Protein AF-A0A0B6XB86-F1 (afdb_monomer)

InterPro domains:
  IPR003819 TauD/TfdA-like domain [PF02668] (82-155)
  IPR042098 Glutarate 2-hydroxylase superfamily [G3DSA:3.60.130.10] (26-159)

Mean predicted aligned error: 9.04 Å

Foldseek 3Di:
DDPVPDPVVVVVVCCCPDPCVPVDPDCPPPLEAEEEPVPCDLVNLQVVLCSCLPVVRHYDYDYDPPDDVVVVLVSCCSRHNQADQPPPVVSDSDDDQDADPDDPDPSNHPDDDDDDAAPPVDPDGDSDDDDDPPDDDPDDPDDDDDDVVVVVVVCCVVPNPPD

Organism: Xenorhabdus bovienii (NCBI:txid40576)

Radius of gyration: 18.63 Å; Cα contacts (8 Å, |Δi|>4): 99; chains: 1; bounding box: 52×37×45 Å

Structure (mmCIF, N/CA/C/O backbone):
data_AF-A0A0B6XB86-F1
#
_entry.id   AF-A0A0B6XB86-F1
#
loop_
_atom_site.group_PDB
_atom_site.id
_atom_site.type_symbol
_atom_site.label_atom_id
_atom_site.label_alt_id
_atom_site.label_comp_id
_atom_site.label_asym_id
_atom_site.label_entity_id
_atom_site.label_seq_id
_atom_site.pdbx_PDB_ins_code
_atom_site.Cartn_x
_atom_site.Cartn_y
_atom_site.Cartn_z
_atom_site.occupancy
_atom_site.B_iso_or_equiv
_atom_site.auth_seq_id
_atom_site.auth_comp_id
_atom_site.auth_asym_id
_atom_site.auth_atom_id
_atom_site.pdbx_PDB_model_num
ATOM 1 N N . MET A 1 1 ? 31.324 -7.705 -9.150 1.00 41.72 1 MET A N 1
ATOM 2 C CA . MET A 1 1 ? 31.171 -6.918 -10.391 1.00 41.72 1 MET A CA 1
ATOM 3 C C . MET A 1 1 ? 30.830 -5.494 -9.980 1.00 41.72 1 MET A C 1
ATOM 5 O O . MET A 1 1 ? 29.810 -5.282 -9.339 1.00 41.72 1 MET A O 1
ATOM 9 N N . THR A 1 2 ? 31.742 -4.548 -10.180 1.00 36.09 2 THR A N 1
ATOM 10 C CA . THR A 1 2 ? 31.611 -3.176 -9.669 1.00 36.09 2 THR A CA 1
ATOM 11 C C . THR A 1 2 ? 30.831 -2.352 -10.692 1.00 36.09 2 THR A C 1
ATOM 13 O O . THR A 1 2 ? 31.383 -1.969 -11.716 1.00 36.09 2 THR A O 1
ATOM 16 N N . TYR A 1 3 ? 29.555 -2.063 -10.425 1.00 40.28 3 TYR A N 1
ATOM 17 C CA . TYR A 1 3 ? 28.652 -1.280 -11.294 1.00 40.28 3 TYR A CA 1
ATOM 18 C C . TYR A 1 3 ? 29.080 0.190 -11.531 1.00 40.28 3 TYR A C 1
ATOM 20 O O . TYR A 1 3 ? 28.341 0.966 -12.125 1.00 40.28 3 TYR A O 1
ATOM 28 N N . LYS A 1 4 ? 30.279 0.590 -11.084 1.00 40.44 4 LYS A N 1
ATOM 29 C CA . LYS A 1 4 ? 30.769 1.979 -11.053 1.00 40.44 4 LYS A CA 1
ATOM 30 C C . LYS A 1 4 ? 30.971 2.640 -12.425 1.00 40.44 4 LYS A C 1
ATOM 32 O O . LYS A 1 4 ? 31.095 3.857 -12.463 1.00 40.44 4 LYS A O 1
ATOM 37 N N . ASN A 1 5 ? 30.997 1.878 -13.521 1.00 40.44 5 ASN A N 1
ATOM 38 C CA . ASN A 1 5 ? 31.368 2.397 -14.845 1.00 40.44 5 ASN A CA 1
ATOM 39 C C . ASN A 1 5 ? 30.224 2.409 -15.873 1.00 40.44 5 ASN A C 1
ATOM 41 O O . ASN A 1 5 ? 30.471 2.666 -17.048 1.00 40.44 5 ASN A O 1
ATOM 45 N N . PHE A 1 6 ? 28.979 2.147 -15.468 1.00 44.62 6 PHE A N 1
ATOM 46 C CA . PHE A 1 6 ? 27.840 2.387 -16.355 1.00 44.62 6 PHE A CA 1
ATOM 47 C C . PHE A 1 6 ? 27.420 3.853 -16.243 1.00 44.62 6 PHE A C 1
ATOM 49 O O . PHE A 1 6 ? 26.894 4.257 -15.210 1.00 44.62 6 PHE A O 1
ATOM 56 N N . VAL A 1 7 ? 27.636 4.631 -17.310 1.00 52.97 7 VAL A N 1
ATOM 57 C CA . VAL A 1 7 ? 27.242 6.053 -17.428 1.00 52.97 7 VAL A CA 1
ATOM 58 C C . VAL A 1 7 ? 25.787 6.262 -16.986 1.00 52.97 7 VAL A C 1
ATOM 60 O O . VAL A 1 7 ? 25.516 7.101 -16.136 1.00 52.97 7 VAL A O 1
ATOM 63 N N . LEU A 1 8 ? 24.896 5.356 -17.406 1.00 49.97 8 LEU A N 1
ATOM 64 C CA . LEU A 1 8 ? 23.485 5.326 -17.012 1.00 49.97 8 LEU A CA 1
ATOM 65 C C . LEU A 1 8 ? 23.262 5.354 -15.486 1.00 49.97 8 LEU A C 1
ATOM 67 O O . LEU A 1 8 ? 22.317 5.972 -15.012 1.00 49.97 8 LEU A O 1
ATOM 71 N N . PHE A 1 9 ? 24.115 4.688 -14.703 1.00 50.22 9 PHE A N 1
ATOM 72 C CA . PHE A 1 9 ? 23.955 4.597 -13.249 1.00 50.22 9 PHE A CA 1
ATOM 73 C C . PHE A 1 9 ? 24.365 5.893 -12.535 1.00 50.22 9 PHE A C 1
ATOM 75 O O . PHE A 1 9 ? 23.793 6.226 -11.498 1.00 50.22 9 PHE A O 1
ATOM 82 N N . ASN A 1 10 ? 25.337 6.630 -13.083 1.00 54.69 10 ASN A N 1
ATOM 83 C CA . ASN A 1 10 ? 25.751 7.925 -12.541 1.00 54.69 10 ASN A CA 1
ATOM 84 C C . ASN A 1 10 ? 24.718 9.007 -12.866 1.00 54.69 10 ASN A C 1
ATOM 86 O O . ASN A 1 10 ? 24.340 9.747 -11.963 1.00 54.69 10 ASN A O 1
ATOM 90 N N . ASP A 1 11 ? 24.186 9.014 -14.089 1.00 57.72 11 ASP A N 1
ATOM 91 C CA . ASP A 1 11 ? 23.153 9.967 -14.509 1.00 57.72 11 ASP A CA 1
ATOM 92 C C . ASP A 1 11 ? 21.866 9.787 -13.684 1.00 57.72 11 ASP A C 1
ATOM 94 O O . ASP A 1 11 ? 21.318 10.745 -13.144 1.00 57.72 11 ASP A O 1
ATOM 98 N N . ILE A 1 12 ? 21.418 8.537 -13.491 1.00 57.50 12 ILE A N 1
ATOM 99 C CA . ILE A 1 12 ? 20.270 8.224 -12.620 1.00 57.50 12 ILE A CA 1
ATOM 100 C C . ILE A 1 12 ? 20.537 8.687 -11.184 1.00 57.50 12 ILE A C 1
ATOM 102 O O . ILE A 1 12 ? 19.648 9.229 -10.529 1.00 57.50 12 ILE A O 1
ATOM 106 N N . LYS A 1 13 ? 21.758 8.490 -10.677 1.00 58.72 13 LYS A N 1
ATOM 107 C CA . LYS A 1 13 ? 22.124 8.906 -9.322 1.00 58.72 13 LYS A CA 1
ATOM 108 C C . LYS A 1 13 ? 22.132 10.428 -9.174 1.00 58.72 13 LYS A C 1
ATOM 110 O O . LYS A 1 13 ? 21.701 10.907 -8.129 1.00 58.72 13 LYS A O 1
ATOM 115 N N . GLU A 1 14 ? 22.600 11.180 -10.166 1.00 67.12 14 GLU A N 1
ATOM 116 C CA . GLU A 1 14 ? 22.509 12.646 -10.155 1.00 67.12 14 GLU A CA 1
ATOM 117 C C . GLU A 1 14 ? 21.054 13.113 -10.168 1.00 67.12 14 GLU A C 1
ATOM 119 O O . GLU A 1 14 ? 20.685 13.955 -9.351 1.00 67.12 14 GLU A O 1
ATOM 124 N N . ILE A 1 15 ? 20.215 12.505 -11.013 1.00 63.53 15 ILE A N 1
ATOM 125 C CA . ILE A 1 15 ? 18.791 12.837 -11.112 1.00 63.53 15 ILE A CA 1
ATOM 126 C C . ILE A 1 15 ? 18.070 12.554 -9.789 1.00 63.53 15 ILE A C 1
ATOM 128 O O . ILE A 1 15 ? 17.443 13.457 -9.256 1.00 63.53 15 ILE A O 1
ATOM 132 N N . ILE A 1 16 ? 18.197 11.353 -9.208 1.00 58.00 16 ILE A N 1
ATOM 133 C CA . ILE A 1 16 ? 17.499 10.974 -7.959 1.00 58.00 16 ILE A CA 1
ATOM 134 C C . ILE A 1 16 ? 17.914 11.850 -6.767 1.00 58.00 16 ILE A C 1
ATOM 136 O O . ILE A 1 16 ? 17.121 12.089 -5.856 1.00 58.00 16 ILE A O 1
ATOM 140 N N . ASN A 1 17 ? 19.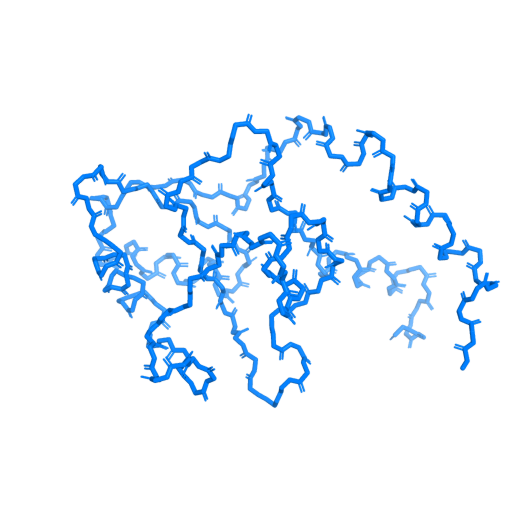166 12.312 -6.744 1.00 58.31 17 ASN A N 1
ATOM 141 C CA . ASN A 1 17 ? 19.680 13.158 -5.665 1.00 58.31 17 ASN A CA 1
ATOM 142 C C . ASN A 1 17 ? 19.518 14.661 -5.944 1.00 58.31 17 ASN A C 1
ATOM 144 O O . ASN A 1 17 ? 19.976 15.475 -5.136 1.00 58.31 17 ASN A O 1
ATOM 148 N N . SER A 1 18 ? 18.895 15.051 -7.060 1.00 61.75 18 SER A N 1
ATOM 149 C CA . SER A 1 18 ? 18.628 16.457 -7.342 1.00 61.75 18 SER A CA 1
ATOM 150 C C . SER A 1 18 ? 17.565 17.002 -6.381 1.00 61.75 18 SER A C 1
ATOM 152 O O . SER A 1 18 ? 16.700 16.280 -5.879 1.00 61.75 18 SER A O 1
ATOM 154 N N . LYS A 1 19 ? 17.609 18.312 -6.117 1.00 54.94 19 LYS A N 1
ATOM 155 C CA . LYS A 1 19 ? 16.573 18.989 -5.315 1.00 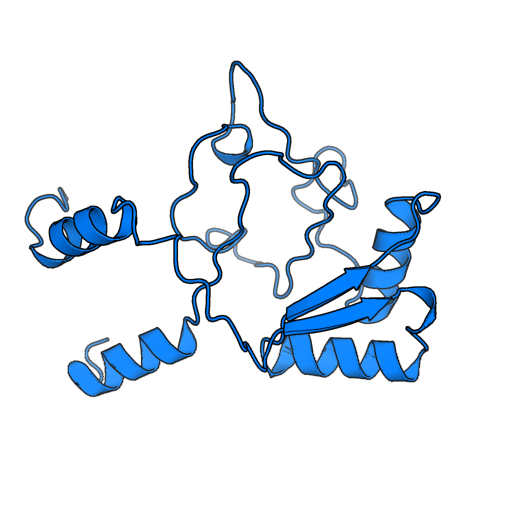54.94 19 LYS A CA 1
ATOM 156 C C . LYS A 1 19 ? 15.199 18.945 -5.990 1.00 54.94 19 LYS A C 1
ATOM 158 O O . LYS A 1 19 ? 14.188 19.100 -5.312 1.00 54.94 19 LYS A O 1
ATOM 163 N N . GLU A 1 20 ? 15.188 18.738 -7.303 1.00 55.81 20 GLU A N 1
ATOM 164 C CA . GLU A 1 20 ? 14.004 18.789 -8.156 1.00 55.81 20 GLU A CA 1
ATOM 165 C C . GLU A 1 20 ? 13.285 17.436 -8.266 1.00 55.81 20 GLU A C 1
ATOM 167 O O . GLU A 1 20 ? 12.087 17.400 -8.524 1.00 55.81 20 GLU A O 1
ATOM 172 N N . TYR A 1 21 ? 13.972 16.318 -7.994 1.00 52.41 21 TYR A N 1
ATOM 173 C CA . TYR A 1 21 ? 13.425 14.955 -8.112 1.00 52.41 21 TYR A CA 1
ATOM 174 C C . TYR A 1 21 ? 12.168 14.698 -7.262 1.00 52.41 21 TYR A C 1
ATOM 176 O O . TYR A 1 21 ? 11.418 13.762 -7.516 1.00 52.41 21 TYR A O 1
ATOM 184 N N . ASN A 1 22 ? 11.920 15.547 -6.263 1.00 51.97 22 ASN A N 1
ATOM 185 C CA . ASN A 1 22 ? 10.761 15.480 -5.372 1.00 51.97 22 ASN A CA 1
ATOM 186 C C . ASN A 1 22 ? 9.898 16.750 -5.389 1.00 51.97 22 ASN A C 1
ATOM 188 O O . ASN A 1 22 ? 9.026 16.892 -4.532 1.00 51.97 22 ASN A O 1
ATOM 192 N N . SER A 1 23 ? 10.166 17.702 -6.288 1.00 45.59 23 SER A N 1
ATOM 193 C CA . SER A 1 23 ? 9.490 19.004 -6.278 1.00 45.59 23 SER A CA 1
ATOM 194 C C . SER A 1 23 ? 8.307 19.103 -7.234 1.00 45.59 23 SER A C 1
ATOM 196 O O . SER A 1 23 ? 7.700 20.171 -7.310 1.00 45.59 23 SER A O 1
ATOM 198 N N . ASP A 1 24 ? 7.967 18.041 -7.968 1.00 47.16 24 ASP A N 1
ATOM 199 C CA . ASP A 1 24 ? 6.897 18.141 -8.955 1.00 47.16 24 ASP A CA 1
ATOM 200 C C . ASP A 1 24 ? 5.506 18.153 -8.304 1.00 47.16 24 ASP A C 1
ATOM 202 O O . ASP A 1 24 ? 4.982 17.159 -7.803 1.00 47.16 24 ASP A O 1
ATOM 206 N N . ILE A 1 25 ? 4.919 19.350 -8.328 1.00 47.94 25 ILE A N 1
ATOM 207 C CA . ILE A 1 25 ? 3.613 19.747 -7.785 1.00 47.94 25 ILE A CA 1
ATOM 208 C C . ILE A 1 25 ? 2.444 19.298 -8.686 1.00 47.94 25 ILE A C 1
ATOM 210 O O . ILE A 1 25 ? 1.277 19.495 -8.350 1.00 47.94 25 ILE A O 1
ATOM 214 N N . THR A 1 26 ? 2.707 18.654 -9.825 1.00 46.94 26 THR A N 1
ATOM 215 C CA . THR A 1 26 ? 1.670 18.323 -10.813 1.00 46.94 26 THR A CA 1
ATOM 216 C C . THR A 1 26 ? 1.336 16.832 -10.844 1.00 46.94 26 THR A C 1
ATOM 218 O O . THR A 1 26 ? 1.629 16.123 -11.795 1.00 46.94 26 THR A O 1
ATOM 221 N N . CYS A 1 27 ? 0.649 16.336 -9.815 1.00 47.44 27 CYS A N 1
ATOM 222 C CA . CYS A 1 27 ? 0.032 15.007 -9.867 1.00 47.44 27 CYS A CA 1
ATOM 223 C C . CYS A 1 27 ? -1.488 15.131 -9.975 1.00 47.44 27 CYS A C 1
ATOM 225 O O . CYS A 1 27 ? -2.215 14.824 -9.035 1.00 47.44 27 CYS A O 1
ATOM 227 N N . ASN A 1 28 ? -1.981 15.527 -11.152 1.00 47.78 28 ASN A N 1
ATOM 228 C CA . ASN A 1 28 ? -3.348 15.179 -11.541 1.00 47.78 28 ASN A CA 1
ATOM 229 C C . ASN A 1 28 ? -3.333 13.696 -11.958 1.00 47.78 28 ASN A C 1
ATOM 231 O O . ASN A 1 28 ? -3.357 13.349 -13.136 1.00 47.78 28 ASN A O 1
ATOM 235 N N . ASN A 1 29 ? -3.125 12.821 -10.973 1.00 62.50 29 ASN A N 1
ATOM 236 C CA . ASN A 1 29 ? -2.969 11.392 -11.187 1.00 62.50 29 ASN A CA 1
ATOM 237 C C . ASN A 1 29 ? -4.353 10.755 -11.182 1.00 62.50 29 ASN A C 1
ATOM 239 O O . ASN A 1 29 ? -4.912 10.491 -10.122 1.00 62.50 29 ASN A O 1
ATOM 243 N N . ASN A 1 30 ? -4.872 10.455 -12.374 1.00 73.69 30 ASN A N 1
ATOM 244 C CA . ASN A 1 30 ? -6.150 9.755 -12.561 1.00 73.69 30 ASN A CA 1
ATOM 245 C C . ASN A 1 30 ? -6.216 8.389 -11.846 1.00 73.69 30 ASN A C 1
ATOM 247 O O . ASN A 1 30 ? -7.294 7.820 -11.726 1.00 73.69 30 ASN A O 1
ATOM 251 N N . ILE A 1 31 ? -5.072 7.863 -11.397 1.00 85.06 31 ILE A N 1
ATOM 252 C CA . ILE A 1 31 ? -4.960 6.605 -10.656 1.00 85.06 31 ILE A CA 1
ATOM 253 C C . ILE A 1 31 ? -5.164 6.768 -9.143 1.00 85.06 31 ILE A C 1
ATOM 255 O O . ILE A 1 31 ? -5.358 5.766 -8.462 1.00 85.06 31 ILE A O 1
ATOM 259 N N . ILE A 1 32 ? -5.095 7.990 -8.592 1.00 89.12 32 ILE A N 1
ATOM 260 C CA . ILE A 1 32 ? -5.269 8.233 -7.153 1.00 89.12 32 ILE A CA 1
ATOM 261 C C . ILE A 1 32 ? -6.734 8.562 -6.876 1.00 89.12 32 ILE A C 1
ATOM 263 O O . ILE A 1 32 ? -7.267 9.571 -7.331 1.00 89.12 32 ILE A O 1
ATOM 267 N N . ASN A 1 33 ? -7.370 7.721 -6.071 1.00 93.25 33 ASN A N 1
ATOM 268 C CA . ASN A 1 33 ? -8.754 7.858 -5.654 1.00 93.25 33 ASN A CA 1
ATOM 269 C C . ASN A 1 33 ? -8.805 8.193 -4.157 1.00 93.25 33 ASN A C 1
ATOM 271 O O . ASN A 1 33 ? -8.172 7.521 -3.343 1.00 93.25 33 ASN A O 1
ATOM 275 N N . TYR A 1 34 ? -9.591 9.203 -3.783 1.00 94.56 34 TYR A N 1
ATOM 276 C CA . TYR A 1 34 ? -9.792 9.609 -2.389 1.00 94.56 34 TYR A CA 1
ATOM 277 C C . TYR A 1 34 ? -11.177 9.186 -1.912 1.00 94.56 34 TYR A C 1
ATOM 279 O O . TYR A 1 34 ? -12.180 9.445 -2.583 1.00 94.56 34 TYR A O 1
ATOM 287 N N . ILE A 1 35 ? -11.254 8.553 -0.744 1.00 96.81 35 ILE A N 1
ATOM 288 C CA . ILE A 1 35 ? -12.530 8.144 -0.161 1.00 96.81 35 ILE A CA 1
ATOM 289 C C . ILE A 1 35 ? -12.480 8.155 1.363 1.00 96.81 35 ILE A C 1
ATOM 291 O O . ILE A 1 35 ? -11.525 7.707 1.980 1.00 96.81 35 ILE A O 1
ATOM 295 N N . HIS A 1 36 ? -13.558 8.618 1.985 1.00 97.56 36 HIS A N 1
ATOM 296 C CA . HIS A 1 36 ? -13.727 8.512 3.430 1.00 97.56 36 HIS A CA 1
ATOM 297 C C . HIS A 1 36 ? -14.263 7.127 3.814 1.00 97.56 36 HIS A C 1
ATOM 299 O O . HIS A 1 36 ? -15.197 6.647 3.162 1.00 97.56 36 HIS A O 1
ATOM 305 N N . LYS A 1 37 ? -13.769 6.512 4.901 1.00 96.44 37 LYS A N 1
ATOM 306 C CA . LYS A 1 37 ? -14.122 5.129 5.287 1.00 96.44 37 LYS A CA 1
ATOM 307 C C . LYS A 1 37 ? -15.632 4.873 5.351 1.00 96.44 37 LYS A C 1
ATOM 309 O O . LYS A 1 37 ? -16.117 3.849 4.880 1.00 96.44 37 LYS A O 1
ATOM 314 N N . ASN A 1 38 ? -16.395 5.853 5.838 1.00 96.06 38 ASN A N 1
ATOM 315 C CA . ASN A 1 38 ? -17.849 5.762 6.024 1.00 96.06 38 ASN A CA 1
ATOM 316 C C . ASN A 1 38 ? -18.631 5.660 4.704 1.00 96.06 38 ASN A C 1
ATOM 318 O O . ASN A 1 38 ? -19.801 5.289 4.711 1.00 96.06 38 ASN A O 1
ATOM 322 N N . LYS A 1 39 ? -18.002 5.981 3.567 1.00 97.38 39 LYS A N 1
ATOM 323 C CA . LYS A 1 39 ? -18.597 5.834 2.232 1.00 97.38 39 LYS A CA 1
ATOM 324 C C . LYS A 1 39 ? -18.341 4.450 1.623 1.00 97.38 39 LYS A C 1
ATOM 326 O O . LYS A 1 39 ? -18.900 4.140 0.572 1.00 97.38 39 LYS A O 1
ATOM 331 N N . ILE A 1 40 ? -17.522 3.608 2.260 1.00 97.44 40 ILE A N 1
ATOM 332 C CA . ILE A 1 40 ? -17.148 2.290 1.740 1.00 97.44 40 ILE A CA 1
ATOM 333 C C . ILE A 1 40 ? -18.243 1.272 2.072 1.00 97.44 40 ILE A C 1
ATOM 335 O O . ILE A 1 40 ? -18.223 0.570 3.083 1.00 97.44 40 ILE A O 1
ATOM 339 N N . THR A 1 41 ? -19.226 1.197 1.179 1.00 97.00 41 THR A N 1
ATOM 340 C CA . THR A 1 41 ? -20.245 0.139 1.167 1.00 97.00 41 THR A CA 1
ATOM 341 C C . THR A 1 41 ? -19.693 -1.153 0.561 1.00 97.00 41 THR A C 1
ATOM 343 O O . THR A 1 41 ? -18.597 -1.170 0.006 1.00 97.00 41 THR A O 1
ATOM 346 N N . LYS A 1 42 ? -20.466 -2.247 0.607 1.00 94.00 42 LYS A N 1
ATOM 347 C CA . LYS A 1 42 ? -20.081 -3.525 -0.016 1.00 94.00 42 LYS A CA 1
ATOM 348 C C . LYS A 1 42 ? -19.705 -3.374 -1.499 1.00 94.00 42 LYS A C 1
ATOM 350 O O . LYS A 1 42 ? -18.637 -3.822 -1.885 1.00 94.00 42 LYS A O 1
ATOM 355 N N . ASN A 1 43 ? -20.527 -2.689 -2.294 1.00 96.44 43 ASN A N 1
ATOM 356 C CA . ASN A 1 43 ? -20.256 -2.501 -3.725 1.00 96.44 43 ASN A CA 1
ATOM 357 C C . ASN A 1 43 ? -18.972 -1.690 -3.962 1.00 96.44 43 ASN A C 1
ATOM 359 O O . ASN A 1 43 ? -18.228 -1.961 -4.897 1.00 96.44 43 ASN A O 1
ATOM 363 N N . ILE A 1 44 ? -18.696 -0.719 -3.086 1.00 97.69 44 ILE A N 1
ATOM 364 C CA . ILE A 1 44 ? -17.473 0.084 -3.153 1.00 97.69 44 ILE A CA 1
ATOM 365 C C . ILE A 1 44 ? -16.243 -0.750 -2.782 1.00 97.69 44 ILE A C 1
ATOM 367 O O . ILE A 1 44 ? -15.187 -0.546 -3.368 1.00 97.69 44 ILE A O 1
ATOM 371 N N . LYS A 1 45 ? -16.353 -1.716 -1.859 1.00 97.38 45 LYS A N 1
ATOM 372 C CA . LYS A 1 45 ? -15.249 -2.651 -1.572 1.00 97.38 45 LYS A CA 1
ATOM 373 C C . LYS A 1 45 ? -14.858 -3.444 -2.815 1.00 97.38 45 LYS A C 1
ATOM 375 O O . LYS A 1 45 ? -13.674 -3.509 -3.131 1.00 97.38 45 LYS A O 1
ATOM 380 N N . ASP A 1 46 ? -15.843 -3.981 -3.531 1.00 96.00 46 ASP A N 1
ATOM 381 C CA . ASP A 1 46 ? -15.598 -4.728 -4.767 1.00 96.00 46 ASP A CA 1
ATOM 382 C C . ASP A 1 46 ? -14.948 -3.824 -5.830 1.00 96.00 46 ASP A C 1
ATOM 384 O O . ASP A 1 46 ? -13.972 -4.212 -6.468 1.00 96.00 46 ASP A O 1
ATOM 388 N N . GLU A 1 47 ? -15.426 -2.582 -5.976 1.00 96.44 47 GLU A N 1
ATOM 389 C CA . GLU A 1 47 ? -14.825 -1.596 -6.883 1.00 96.44 47 GLU A CA 1
ATOM 390 C C . GLU A 1 47 ? -13.357 -1.300 -6.536 1.00 96.44 47 GLU A C 1
ATOM 392 O O . GLU A 1 47 ? -12.500 -1.341 -7.423 1.00 96.44 47 GLU A O 1
ATOM 397 N N . ILE A 1 48 ? -13.060 -1.040 -5.256 1.00 96.94 48 ILE A N 1
ATOM 398 C CA . ILE A 1 48 ? -11.693 -0.801 -4.774 1.00 96.94 48 ILE A CA 1
ATOM 399 C C . ILE A 1 48 ? -10.814 -2.008 -5.103 1.00 96.94 48 ILE A C 1
ATOM 401 O O . ILE A 1 48 ? -9.726 -1.836 -5.651 1.00 96.94 48 ILE A O 1
ATOM 405 N N . TYR A 1 49 ? -11.287 -3.225 -4.815 1.00 95.75 49 TYR A N 1
ATOM 406 C CA . TYR A 1 49 ? -10.549 -4.448 -5.117 1.00 95.75 49 TYR A CA 1
ATOM 407 C C . TYR A 1 49 ? -10.170 -4.528 -6.598 1.00 95.75 49 TYR A C 1
ATOM 409 O O . TYR A 1 49 ? -8.997 -4.741 -6.910 1.00 95.75 49 TYR A O 1
ATOM 417 N N . TYR A 1 50 ? -11.127 -4.324 -7.508 1.00 94.44 50 TYR A N 1
ATOM 418 C CA . TYR A 1 50 ? -10.870 -4.414 -8.945 1.00 94.44 50 TYR A CA 1
ATOM 419 C C . TYR A 1 50 ? -9.913 -3.330 -9.436 1.00 94.44 50 TYR A C 1
ATOM 421 O O . TYR A 1 50 ? -8.957 -3.641 -10.146 1.00 94.44 50 TYR A O 1
ATOM 429 N N . LYS A 1 51 ? -10.130 -2.073 -9.046 1.00 94.12 51 LYS A N 1
ATOM 430 C CA . LYS A 1 51 ? -9.280 -0.955 -9.472 1.00 94.12 51 LYS A CA 1
ATOM 431 C C . LYS A 1 51 ? -7.843 -1.105 -8.977 1.00 94.12 51 LYS A C 1
ATOM 433 O O . LYS A 1 51 ? -6.911 -0.992 -9.767 1.00 94.12 51 LYS A O 1
ATOM 438 N N . VAL A 1 52 ? -7.652 -1.443 -7.705 1.00 93.88 52 VAL A N 1
ATOM 439 C CA . VAL A 1 52 ? -6.306 -1.639 -7.149 1.00 93.88 52 VAL A CA 1
ATOM 440 C C . VAL A 1 52 ? -5.640 -2.869 -7.770 1.00 93.88 52 VAL A C 1
ATOM 442 O O . VAL A 1 52 ? -4.526 -2.777 -8.276 1.00 93.88 52 VAL A O 1
ATOM 445 N N . SER A 1 53 ? -6.322 -4.018 -7.781 1.00 89.94 53 SER A N 1
ATOM 446 C CA . SER A 1 53 ? -5.696 -5.296 -8.153 1.00 89.94 53 SER A CA 1
ATOM 447 C C . SER A 1 53 ? -5.460 -5.452 -9.655 1.00 89.94 53 SER A C 1
ATOM 449 O O . SER A 1 53 ? -4.538 -6.163 -10.048 1.00 89.94 53 SER A O 1
ATOM 451 N N . LEU A 1 54 ? -6.302 -4.845 -10.500 1.00 83.69 54 LEU A N 1
ATOM 452 C CA . LEU A 1 54 ? -6.230 -5.017 -11.956 1.00 83.69 54 LEU A CA 1
ATOM 453 C C . LEU A 1 54 ? -5.668 -3.795 -12.681 1.00 83.69 54 LEU A C 1
ATOM 455 O O . LEU A 1 54 ? -4.954 -3.963 -13.670 1.00 83.69 54 LEU A O 1
ATOM 459 N N . ASN A 1 55 ? -5.973 -2.584 -12.206 1.00 84.94 55 ASN A N 1
ATOM 460 C CA . ASN A 1 55 ? -5.573 -1.351 -12.890 1.00 84.94 55 ASN A CA 1
ATOM 461 C C . ASN A 1 55 ? -4.344 -0.691 -12.253 1.00 84.94 55 ASN A C 1
ATOM 463 O O . ASN A 1 55 ? -3.708 0.140 -12.899 1.00 84.94 55 ASN A O 1
ATOM 467 N N . GLY A 1 56 ? -3.978 -1.089 -11.029 1.00 86.19 56 GLY A N 1
ATOM 468 C CA . GLY A 1 56 ? -2.891 -0.464 -10.277 1.00 86.19 56 GLY A CA 1
ATOM 469 C C . GLY A 1 56 ? -3.276 0.892 -9.683 1.00 86.19 56 GLY A C 1
ATOM 470 O O . GLY A 1 56 ? -2.394 1.703 -9.402 1.00 86.19 56 GLY A O 1
ATOM 471 N N . ASP A 1 57 ? -4.576 1.151 -9.509 1.00 91.19 57 ASP A N 1
ATOM 472 C CA . ASP A 1 57 ? -5.065 2.363 -8.859 1.00 91.19 57 ASP A CA 1
ATOM 473 C C . ASP A 1 57 ? -4.581 2.430 -7.402 1.00 91.19 57 ASP A C 1
ATOM 475 O O . ASP A 1 57 ? -4.447 1.422 -6.705 1.00 91.19 57 ASP A O 1
ATOM 479 N N . ILE A 1 58 ? -4.384 3.650 -6.914 1.00 91.88 58 ILE A N 1
ATOM 480 C CA . ILE A 1 58 ? -4.033 3.951 -5.529 1.00 91.88 58 ILE A CA 1
ATOM 481 C C . ILE A 1 58 ? -5.277 4.505 -4.843 1.00 91.88 58 ILE A C 1
ATOM 483 O O . ILE A 1 58 ? -5.895 5.450 -5.328 1.00 91.88 58 ILE A O 1
ATOM 487 N N . TYR A 1 59 ? -5.628 3.950 -3.686 1.00 94.56 59 TYR A N 1
ATOM 488 C CA . TYR A 1 59 ? -6.705 4.474 -2.851 1.00 94.56 59 TYR A CA 1
ATOM 489 C C . TYR A 1 59 ? -6.149 5.106 -1.580 1.00 94.56 59 TYR A C 1
ATOM 491 O O . TYR A 1 59 ? -5.454 4.456 -0.800 1.00 94.56 59 TYR A O 1
ATOM 499 N N . ILE A 1 60 ? -6.505 6.369 -1.357 1.00 94.88 60 ILE A N 1
ATOM 500 C CA . ILE A 1 60 ? -6.286 7.078 -0.100 1.00 94.88 60 ILE A CA 1
ATOM 501 C C . ILE A 1 60 ? -7.603 7.030 0.668 1.00 94.88 60 ILE A C 1
ATOM 503 O O . ILE A 1 60 ? -8.581 7.689 0.306 1.00 94.88 60 ILE A O 1
ATOM 507 N N . ILE A 1 61 ? -7.624 6.188 1.703 1.00 96.69 61 ILE A N 1
ATOM 508 C CA . ILE A 1 61 ? -8.784 6.011 2.572 1.00 96.69 61 ILE A CA 1
ATOM 509 C C . ILE A 1 61 ? -8.597 6.871 3.817 1.00 96.69 61 ILE A C 1
ATOM 511 O O . ILE A 1 61 ? -7.675 6.647 4.600 1.00 96.69 61 ILE A O 1
ATOM 515 N N . GLU A 1 62 ? -9.486 7.839 3.996 1.00 95.69 62 GLU A N 1
ATOM 516 C CA . GLU A 1 62 ? -9.515 8.701 5.173 1.00 95.69 62 GLU A CA 1
ATOM 517 C C . GLU A 1 62 ? -10.315 8.040 6.297 1.00 95.69 62 GLU A C 1
ATOM 519 O O . GLU A 1 62 ? -11.430 7.548 6.086 1.00 95.69 62 GLU A O 1
ATOM 524 N N . PHE A 1 63 ? -9.726 8.039 7.489 1.00 95.12 63 PHE A N 1
ATOM 525 C CA . PHE A 1 63 ? -10.316 7.560 8.734 1.00 95.12 63 PHE A CA 1
ATOM 526 C C . PHE A 1 63 ? -10.568 8.749 9.664 1.00 95.12 63 PHE A C 1
ATOM 528 O O . PHE A 1 63 ? -9.894 9.776 9.556 1.00 95.12 63 PHE A O 1
ATOM 535 N N . ASN A 1 64 ? -11.520 8.600 10.579 1.00 93.69 64 ASN A N 1
ATOM 536 C CA . ASN A 1 64 ? -11.733 9.560 11.652 1.00 93.69 64 ASN A CA 1
ATOM 537 C C . ASN A 1 64 ? -10.596 9.475 12.689 1.00 93.69 64 ASN A C 1
ATOM 539 O O . ASN A 1 64 ? -9.900 8.465 12.782 1.00 93.69 64 ASN A O 1
ATOM 543 N N . GLU A 1 65 ? -10.427 10.512 13.513 1.00 88.81 65 GLU A N 1
ATOM 544 C CA . GLU A 1 65 ? -9.375 10.542 14.545 1.00 88.81 65 GLU A CA 1
ATOM 545 C C . GLU A 1 65 ? -9.551 9.459 15.619 1.00 88.81 65 GLU A C 1
ATOM 547 O O . GLU A 1 65 ? -8.565 8.950 16.153 1.00 88.81 65 GLU A O 1
ATOM 552 N N . GLU A 1 66 ? -10.797 9.103 15.938 1.00 92.50 66 GLU A N 1
ATOM 553 C CA . GLU A 1 66 ? -11.134 8.061 16.907 1.00 92.50 66 GLU A CA 1
ATOM 554 C C . GLU A 1 66 ? -10.935 6.634 16.381 1.00 92.50 66 GLU A C 1
ATOM 556 O O . GLU A 1 66 ? -10.974 5.684 17.168 1.00 92.50 66 GLU A O 1
ATOM 561 N N . ASP A 1 67 ? -10.712 6.480 15.075 1.00 93.31 67 ASP A N 1
ATOM 562 C CA . ASP A 1 67 ? -10.588 5.170 14.460 1.00 93.31 67 ASP A CA 1
ATOM 563 C C . ASP A 1 67 ? -9.281 4.483 14.838 1.00 93.31 67 ASP A C 1
ATOM 565 O O . ASP A 1 67 ? -8.189 5.058 14.903 1.00 93.31 67 ASP A O 1
ATOM 569 N N . THR A 1 68 ? -9.395 3.181 15.042 1.00 93.31 68 THR A N 1
ATOM 570 C CA . THR A 1 68 ? -8.278 2.326 15.404 1.00 93.31 68 THR A CA 1
ATOM 571 C C . THR A 1 68 ? -7.635 1.689 14.176 1.00 93.31 68 THR A C 1
ATOM 573 O O . THR A 1 68 ? -8.255 1.463 13.135 1.00 93.31 68 THR A O 1
ATOM 576 N N . ILE A 1 69 ? -6.366 1.300 14.318 1.00 92.69 69 ILE A N 1
ATOM 577 C CA . ILE A 1 69 ? -5.683 0.503 13.291 1.00 92.69 69 ILE A CA 1
ATOM 578 C C . ILE A 1 69 ? -6.380 -0.845 13.053 1.00 92.69 69 ILE A C 1
ATOM 580 O O . ILE A 1 69 ? -6.370 -1.344 11.933 1.00 92.69 69 ILE A O 1
ATOM 584 N N . ASP A 1 70 ? -7.018 -1.419 14.076 1.00 93.00 70 ASP A N 1
ATOM 585 C CA . ASP A 1 7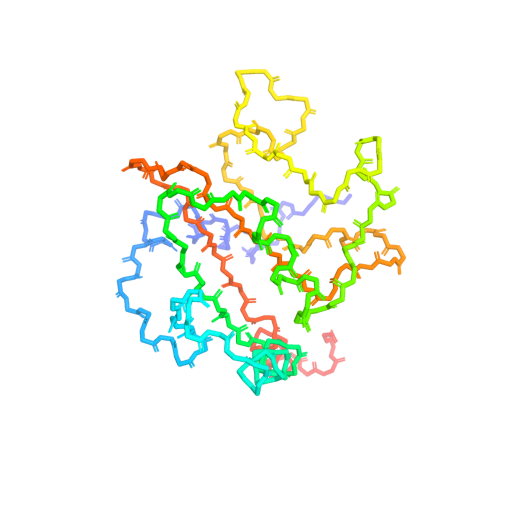0 ? -7.740 -2.684 13.946 1.00 93.00 70 ASP A CA 1
ATOM 586 C C . ASP A 1 70 ? -8.971 -2.536 13.044 1.00 93.00 70 ASP A C 1
ATOM 588 O O . ASP A 1 70 ? -9.238 -3.414 12.225 1.00 93.00 70 ASP A O 1
ATOM 592 N N . GLU A 1 71 ? -9.676 -1.403 13.104 1.00 94.62 71 GLU A N 1
ATOM 593 C CA . GLU A 1 71 ? -10.757 -1.096 12.162 1.00 94.62 71 GLU A CA 1
ATOM 594 C C . GLU A 1 71 ? -10.244 -0.943 10.730 1.00 94.62 71 GLU A C 1
ATOM 596 O O . GLU A 1 71 ? -10.876 -1.446 9.797 1.00 94.62 71 GLU A O 1
ATOM 601 N N . ALA A 1 72 ? -9.082 -0.310 10.545 1.00 95.31 72 ALA A N 1
ATOM 602 C CA . ALA A 1 72 ? -8.441 -0.232 9.236 1.00 95.31 72 ALA A CA 1
ATOM 603 C C . ALA A 1 72 ? -8.088 -1.628 8.701 1.00 95.31 72 ALA A C 1
ATOM 605 O O . ALA A 1 72 ? -8.379 -1.940 7.547 1.00 95.31 72 ALA A O 1
ATOM 606 N N . VAL A 1 73 ? -7.536 -2.499 9.549 1.00 95.00 73 VAL A N 1
ATOM 607 C CA . VAL A 1 73 ? -7.229 -3.890 9.194 1.00 95.00 73 VAL A CA 1
ATOM 608 C C . VAL A 1 73 ? -8.498 -4.660 8.829 1.00 95.00 73 VAL A C 1
ATOM 610 O O . VAL A 1 73 ? -8.513 -5.319 7.796 1.00 95.00 73 VAL A O 1
ATOM 613 N N . ILE A 1 74 ? -9.577 -4.552 9.610 1.00 95.62 74 ILE A N 1
ATOM 614 C CA . ILE A 1 74 ? -10.860 -5.219 9.321 1.00 95.62 74 ILE A CA 1
ATOM 615 C C . ILE A 1 74 ? -11.443 -4.739 7.986 1.00 95.62 74 ILE A C 1
ATOM 617 O O . ILE A 1 74 ? -11.948 -5.542 7.196 1.00 95.62 74 ILE A O 1
ATOM 621 N N . LEU A 1 75 ? -11.379 -3.432 7.715 1.00 96.88 75 LEU A N 1
ATOM 622 C CA . LEU A 1 75 ? -11.838 -2.873 6.450 1.00 96.88 75 LEU A CA 1
ATOM 623 C C . LEU A 1 75 ? -11.045 -3.455 5.275 1.00 96.88 75 LEU A C 1
ATOM 625 O O . LEU A 1 75 ? -11.660 -3.932 4.321 1.00 96.88 75 LEU A O 1
ATOM 629 N N . LEU A 1 76 ? -9.713 -3.439 5.365 1.00 96.06 76 LEU A N 1
ATOM 630 C CA . LEU A 1 76 ? -8.813 -3.945 4.328 1.00 96.06 76 LEU A CA 1
ATOM 631 C C . LEU A 1 76 ? -8.956 -5.457 4.131 1.00 96.06 76 LEU A C 1
ATOM 633 O O . LEU A 1 76 ? -8.997 -5.905 2.989 1.00 96.06 76 LEU A O 1
ATOM 637 N N . GLU A 1 77 ? -9.121 -6.235 5.204 1.00 95.44 77 GLU A N 1
ATOM 638 C CA . GLU A 1 77 ? -9.420 -7.673 5.124 1.00 95.44 77 GLU A CA 1
ATOM 639 C C . GLU A 1 77 ? -10.723 -7.927 4.359 1.00 95.44 77 GLU A C 1
ATOM 641 O O . GLU A 1 77 ? -10.809 -8.850 3.550 1.00 95.44 77 GLU A O 1
ATOM 646 N N . GLY A 1 78 ? -11.725 -7.068 4.558 1.00 96.12 78 GLY A N 1
ATOM 647 C CA . GLY A 1 78 ? -12.985 -7.129 3.827 1.00 96.12 78 GLY A CA 1
ATOM 648 C C . GLY A 1 78 ? -12.908 -6.713 2.353 1.00 96.12 78 GLY A C 1
ATOM 649 O O . GLY A 1 78 ? -13.897 -6.908 1.653 1.00 96.12 78 GLY A O 1
ATOM 650 N N . ILE A 1 79 ? -11.799 -6.123 1.893 1.00 96.62 79 ILE A N 1
ATOM 651 C CA . ILE A 1 79 ? -11.585 -5.711 0.493 1.00 96.62 79 ILE A CA 1
ATOM 652 C C . ILE A 1 79 ? -10.619 -6.675 -0.205 1.00 96.62 79 ILE A C 1
ATOM 654 O O . ILE A 1 79 ? -10.893 -7.153 -1.300 1.00 96.62 79 ILE A O 1
ATOM 658 N N . PHE A 1 80 ? -9.482 -6.962 0.428 1.00 94.94 80 PHE A N 1
ATOM 659 C CA . PHE A 1 80 ? -8.339 -7.642 -0.187 1.00 94.94 80 PHE A CA 1
ATOM 660 C C . PHE A 1 80 ? -8.096 -9.055 0.359 1.00 94.94 80 PHE A C 1
ATOM 662 O O . PHE A 1 80 ? -7.248 -9.780 -0.162 1.00 94.94 80 PHE A O 1
ATOM 669 N N . GLY A 1 81 ? -8.836 -9.467 1.391 1.00 93.00 81 GLY A N 1
ATOM 670 C CA . GLY A 1 81 ? -8.613 -10.724 2.098 1.00 93.00 81 GLY A CA 1
ATOM 671 C C . GLY A 1 81 ? -7.531 -10.625 3.176 1.00 93.00 81 GLY A C 1
ATOM 672 O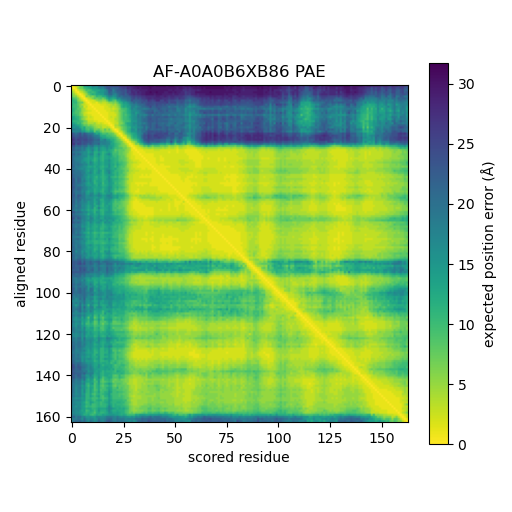 O . GLY A 1 81 ? -7.067 -9.547 3.543 1.00 93.00 81 GLY A O 1
ATOM 673 N N . TYR A 1 82 ? -7.147 -11.774 3.732 1.00 91.38 82 TYR A N 1
ATOM 674 C CA . TYR A 1 82 ? -6.245 -11.819 4.884 1.00 91.38 82 TYR A CA 1
ATOM 675 C C . TYR A 1 82 ? -4.811 -11.372 4.553 1.00 91.38 82 TYR A C 1
ATOM 677 O O . TYR A 1 82 ? -4.273 -11.759 3.510 1.00 91.38 82 TYR A O 1
ATOM 685 N N . PRO A 1 83 ? -4.149 -10.634 5.465 1.00 89.56 83 PRO A N 1
ATOM 686 C CA . PRO A 1 83 ? -2.773 -10.201 5.274 1.00 89.56 83 PRO A CA 1
ATOM 687 C C . PRO A 1 83 ? -1.796 -11.381 5.279 1.00 89.56 83 PRO A C 1
ATOM 689 O O . PRO A 1 83 ? -2.011 -12.416 5.918 1.00 89.56 83 PRO A O 1
ATOM 692 N N . LEU A 1 84 ? -0.660 -11.199 4.608 1.00 86.69 84 LEU A N 1
ATOM 693 C CA . LEU A 1 84 ? 0.471 -12.114 4.712 1.00 86.69 84 LEU A CA 1
ATOM 694 C C . LEU A 1 84 ? 1.178 -11.889 6.056 1.00 86.69 84 LEU A C 1
ATOM 696 O O . LEU A 1 84 ? 1.814 -10.864 6.262 1.00 86.69 84 LEU A O 1
ATOM 700 N N . THR A 1 85 ? 1.075 -12.850 6.977 1.00 82.75 85 THR A N 1
ATOM 701 C CA . THR A 1 85 ? 1.616 -12.718 8.348 1.00 82.75 85 THR A CA 1
ATOM 702 C C . THR A 1 85 ? 2.903 -13.504 8.597 1.00 82.75 85 THR A C 1
ATOM 704 O O . THR A 1 85 ? 3.517 -13.352 9.649 1.00 82.75 85 THR A O 1
ATOM 707 N N . TYR A 1 86 ? 3.336 -14.330 7.639 1.00 68.25 86 TYR A N 1
ATOM 708 C CA . TYR A 1 86 ? 4.372 -15.360 7.817 1.00 68.25 86 TYR A CA 1
ATOM 709 C C . TYR A 1 86 ? 5.782 -14.837 8.155 1.00 68.25 86 TYR A C 1
ATOM 711 O O . TYR A 1 86 ? 6.650 -15.625 8.530 1.00 68.25 86 TYR A O 1
ATOM 719 N N . LYS A 1 87 ? 6.020 -13.527 8.028 1.00 68.69 87 LYS A N 1
ATOM 720 C CA . LYS A 1 87 ? 7.283 -12.864 8.401 1.00 68.69 87 LYS A CA 1
ATOM 721 C C . LYS A 1 87 ? 7.123 -11.827 9.506 1.00 68.69 87 LYS A C 1
ATOM 723 O O . LYS A 1 87 ? 8.127 -11.327 10.012 1.00 68.69 87 LYS A O 1
ATOM 728 N N . ASN A 1 88 ? 5.892 -11.553 9.929 1.00 68.06 88 ASN A N 1
ATOM 729 C CA . ASN A 1 88 ? 5.657 -10.577 10.976 1.00 68.06 88 ASN A CA 1
ATOM 730 C C . ASN A 1 88 ? 6.046 -11.175 12.325 1.00 68.06 88 ASN A C 1
ATOM 732 O O . ASN A 1 88 ? 5.753 -12.338 12.628 1.00 68.06 88 ASN A O 1
ATOM 736 N N . ARG A 1 89 ? 6.698 -10.377 13.173 1.00 64.12 89 ARG A N 1
ATOM 737 C CA . ARG A 1 89 ? 7.090 -10.827 14.512 1.00 64.12 89 ARG A CA 1
ATOM 738 C C . ARG A 1 89 ? 5.837 -11.243 15.272 1.00 64.12 89 ARG A C 1
ATOM 740 O O . ARG A 1 89 ? 4.922 -10.442 15.443 1.00 64.12 89 ARG A O 1
ATOM 747 N N . ASN A 1 90 ? 5.819 -12.478 15.766 1.00 73.50 90 ASN A N 1
ATOM 748 C CA . ASN A 1 90 ? 4.672 -13.082 16.451 1.00 73.50 90 ASN A CA 1
ATOM 749 C C . ASN A 1 90 ? 3.416 -13.219 15.566 1.00 73.50 90 ASN A C 1
ATOM 751 O O . ASN A 1 90 ? 2.307 -13.155 16.090 1.00 73.50 90 ASN A O 1
ATOM 755 N N . ASN A 1 91 ? 3.570 -13.385 14.245 1.00 73.81 91 ASN A N 1
ATOM 756 C CA . ASN A 1 91 ? 2.466 -13.542 13.286 1.00 73.81 91 ASN A CA 1
ATOM 757 C C . ASN A 1 91 ? 1.438 -12.399 13.343 1.00 73.81 91 ASN A C 1
ATOM 759 O O . ASN A 1 91 ? 0.236 -12.610 13.167 1.00 73.81 91 ASN A O 1
ATOM 763 N N . LYS A 1 92 ? 1.901 -11.176 13.625 1.00 83.94 92 LYS A N 1
ATOM 764 C CA . LYS A 1 92 ? 1.039 -9.991 13.668 1.00 83.94 92 LYS A CA 1
ATOM 765 C C . LYS A 1 92 ? 0.421 -9.708 12.300 1.00 83.94 92 LYS A C 1
ATOM 767 O O . LYS A 1 92 ? 1.007 -10.022 11.269 1.00 83.94 92 LYS A O 1
ATOM 772 N N . LYS A 1 93 ? -0.747 -9.062 12.292 1.00 85.94 93 LYS A N 1
ATOM 773 C CA . LYS A 1 93 ? -1.452 -8.664 11.060 1.00 85.94 93 LYS A CA 1
ATOM 774 C C . LYS A 1 93 ? -0.781 -7.507 10.311 1.00 85.94 93 LYS A C 1
ATOM 776 O O . LYS A 1 93 ? -1.028 -7.331 9.127 1.00 85.94 93 LYS A O 1
ATOM 781 N N . TYR A 1 94 ? 0.063 -6.741 10.997 1.00 87.81 94 TYR A N 1
ATOM 782 C CA . TYR A 1 94 ? 0.788 -5.598 10.454 1.00 87.81 94 TYR A CA 1
ATOM 783 C C . TYR A 1 94 ? 2.121 -5.417 11.187 1.00 87.81 94 TYR A C 1
ATOM 785 O O . TYR A 1 94 ? 2.284 -5.861 12.329 1.00 87.81 94 TYR A O 1
ATOM 793 N N . GLU A 1 95 ? 3.050 -4.715 10.543 1.00 85.50 95 GLU A N 1
ATOM 794 C CA . GLU A 1 95 ? 4.306 -4.266 11.140 1.00 85.50 95 GLU A CA 1
ATOM 795 C C . GLU A 1 95 ? 4.283 -2.757 11.376 1.00 85.50 95 GLU A C 1
ATOM 797 O O . GLU A 1 95 ? 3.627 -1.997 10.664 1.00 85.50 95 GLU A O 1
ATOM 802 N N . VAL A 1 96 ? 4.990 -2.317 12.417 1.00 85.62 96 VAL A N 1
ATOM 803 C CA . VAL A 1 96 ? 5.082 -0.894 12.760 1.00 85.62 96 VAL A CA 1
ATOM 804 C C . VAL A 1 96 ? 6.429 -0.368 12.304 1.00 85.62 96 VAL A C 1
ATOM 806 O O . VAL A 1 96 ? 7.458 -0.651 12.919 1.00 85.62 96 VAL A O 1
ATOM 809 N N . ILE A 1 97 ? 6.399 0.454 11.261 1.00 81.50 97 ILE A N 1
ATOM 810 C CA . ILE A 1 97 ? 7.577 1.160 10.769 1.00 81.50 97 ILE A CA 1
ATOM 811 C C . ILE A 1 97 ? 7.742 2.435 11.592 1.00 81.50 97 ILE A C 1
ATOM 813 O O . ILE A 1 97 ? 6.859 3.292 11.642 1.00 81.50 97 ILE A O 1
ATOM 817 N N . LYS A 1 98 ? 8.878 2.549 12.277 1.00 82.50 98 LYS A N 1
ATOM 818 C CA . LYS A 1 98 ? 9.250 3.740 13.038 1.00 82.50 98 LYS A CA 1
ATOM 819 C C . LYS A 1 98 ? 10.735 4.004 12.884 1.00 82.50 98 LYS A C 1
ATOM 821 O O . LYS A 1 98 ? 11.540 3.075 12.895 1.00 82.50 98 LYS A O 1
ATOM 826 N N . ASN A 1 99 ? 11.081 5.280 12.821 1.00 79.00 99 ASN A N 1
ATOM 827 C CA . ASN A 1 99 ? 12.468 5.702 12.857 1.00 79.00 99 ASN A CA 1
ATOM 828 C C . ASN A 1 99 ? 13.104 5.338 14.215 1.00 79.00 99 ASN A C 1
ATOM 830 O O . ASN A 1 99 ? 12.523 5.590 15.277 1.00 79.00 99 ASN A O 1
ATOM 834 N N . SER A 1 100 ? 14.298 4.754 14.180 1.00 78.19 100 SER A N 1
ATOM 835 C CA . SER A 1 100 ? 15.138 4.452 15.336 1.00 78.19 100 SER A CA 1
ATOM 836 C C . SER A 1 100 ? 16.433 5.258 15.267 1.00 78.19 100 SER A C 1
ATOM 838 O O . SER A 1 100 ? 17.050 5.365 14.214 1.00 78.19 100 SER A O 1
ATOM 840 N N . LYS A 1 101 ? 16.915 5.754 16.417 1.00 77.88 101 LYS A N 1
ATOM 841 C CA . LYS A 1 101 ? 18.233 6.417 16.503 1.00 77.88 101 LYS A CA 1
ATOM 842 C C . LYS A 1 101 ? 19.382 5.497 16.072 1.00 77.88 101 LYS A C 1
ATOM 844 O O . LYS A 1 101 ? 20.365 5.979 15.532 1.00 77.88 101 LYS A O 1
ATOM 849 N N . ASN A 1 102 ? 19.240 4.195 16.321 1.00 80.81 102 ASN A N 1
ATOM 850 C CA . ASN A 1 102 ? 20.186 3.154 15.926 1.00 80.81 102 ASN A CA 1
ATOM 851 C C . ASN A 1 102 ? 19.397 2.067 15.181 1.00 80.81 102 ASN A C 1
ATOM 853 O O . ASN A 1 102 ? 18.942 1.107 15.815 1.00 80.81 102 ASN A O 1
ATOM 857 N N . PRO A 1 103 ? 19.129 2.253 13.878 1.00 78.31 103 PRO A N 1
ATOM 858 C CA . PRO A 1 103 ? 18.333 1.310 13.109 1.00 78.31 103 PRO A CA 1
ATOM 859 C C . PRO A 1 103 ? 19.092 -0.010 12.964 1.00 78.31 103 PRO A C 1
ATOM 861 O O . PRO A 1 103 ? 20.258 -0.027 12.571 1.00 78.31 103 PRO A O 1
ATOM 864 N N . LYS A 1 104 ? 18.435 -1.127 13.288 1.00 77.69 104 LYS A N 1
ATOM 865 C CA . LYS A 1 104 ? 18.969 -2.464 12.983 1.00 77.69 104 LYS A CA 1
ATOM 866 C C . LYS A 1 104 ? 18.676 -2.851 11.540 1.00 77.69 104 LYS A C 1
ATOM 868 O O . LYS A 1 104 ? 19.408 -3.646 10.960 1.00 7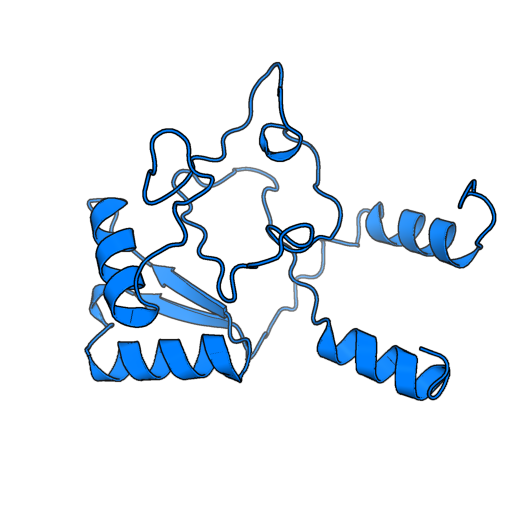7.69 104 LYS A O 1
ATOM 873 N N . TRP A 1 105 ? 17.614 -2.280 10.980 1.00 72.00 105 TRP A N 1
ATOM 874 C CA . TRP A 1 105 ? 17.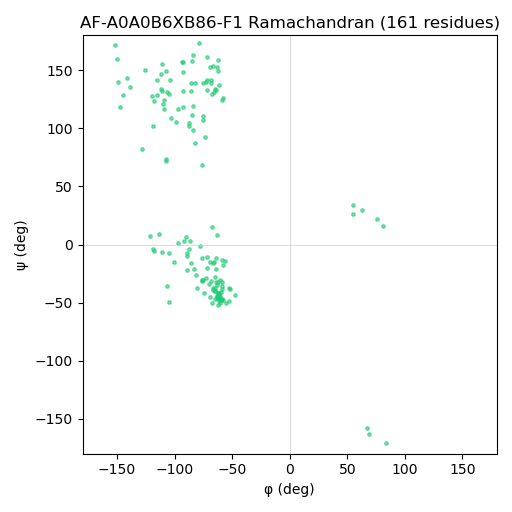160 -2.522 9.620 1.00 72.00 105 TRP A CA 1
ATOM 875 C C . TRP A 1 105 ? 17.034 -1.215 8.852 1.00 72.00 105 TRP A C 1
ATOM 877 O O . TRP A 1 105 ? 16.718 -0.177 9.428 1.00 72.00 105 TRP A O 1
ATOM 887 N N . PHE A 1 106 ? 17.235 -1.268 7.535 1.00 70.56 106 PHE A N 1
ATOM 888 C CA . PHE A 1 106 ? 17.188 -0.076 6.687 1.00 70.56 106 PHE A CA 1
ATOM 889 C C . PHE A 1 106 ? 15.833 0.649 6.768 1.00 70.56 106 PHE A C 1
ATOM 891 O O . PHE A 1 106 ? 15.794 1.878 6.803 1.00 70.56 106 PHE A O 1
ATOM 898 N N . PHE A 1 107 ? 14.735 -0.105 6.908 1.00 72.50 107 PHE A N 1
ATOM 899 C CA . PHE A 1 107 ? 13.389 0.453 7.054 1.00 72.50 107 PHE A CA 1
ATOM 900 C C . PHE A 1 107 ? 13.139 1.179 8.383 1.00 72.50 107 PHE A C 1
ATOM 902 O O . PHE A 1 107 ? 12.176 1.930 8.500 1.00 72.50 107 PHE A O 1
ATOM 909 N N . GLU A 1 108 ? 14.000 0.982 9.383 1.00 79.25 108 GLU A N 1
ATOM 910 C CA . GLU A 1 108 ? 13.957 1.715 10.653 1.00 79.25 108 GLU A CA 1
ATOM 911 C C . GLU A 1 108 ? 14.757 3.027 10.585 1.00 79.25 108 GLU A C 1
ATOM 913 O O . GLU A 1 108 ? 14.805 3.761 11.571 1.00 79.25 108 GLU A O 1
ATOM 918 N N . SER A 1 109 ? 15.440 3.313 9.471 1.00 75.31 109 SER A N 1
ATOM 919 C CA . SER A 1 109 ? 16.243 4.528 9.320 1.00 75.31 109 SER A CA 1
ATOM 920 C C . SER A 1 109 ? 15.400 5.730 8.879 1.00 75.31 109 SER A C 1
ATOM 922 O O . SER A 1 109 ? 14.287 5.589 8.378 1.00 75.31 109 SER A O 1
ATOM 924 N N . ASN A 1 110 ? 15.942 6.935 9.054 1.00 73.25 110 ASN A N 1
ATOM 925 C CA . ASN A 1 110 ? 15.372 8.181 8.533 1.00 73.25 110 ASN A CA 1
ATOM 926 C C . ASN A 1 110 ? 15.876 8.550 7.133 1.00 73.25 110 ASN A C 1
ATOM 928 O O . ASN A 1 110 ? 15.617 9.661 6.669 1.00 73.25 110 ASN A O 1
ATOM 932 N N . TYR A 1 111 ? 16.640 7.664 6.497 1.00 73.19 111 TYR A N 1
ATOM 933 C CA . TYR A 1 111 ? 17.174 7.886 5.163 1.00 73.19 111 TYR A CA 1
ATOM 934 C C . TYR A 1 111 ? 16.153 7.491 4.097 1.00 73.19 111 TYR A C 1
ATOM 936 O O . TYR A 1 111 ? 15.248 6.690 4.340 1.00 73.19 111 TYR A O 1
ATOM 944 N N . SER A 1 112 ? 16.311 8.051 2.897 1.00 72.31 112 SER A N 1
ATOM 945 C CA . SER A 1 112 ? 15.538 7.616 1.740 1.00 72.31 112 SER A CA 1
ATOM 946 C C . SER A 1 112 ? 15.836 6.150 1.431 1.00 72.31 112 SER A C 1
ATOM 948 O O . SER A 1 112 ? 16.987 5.705 1.458 1.00 72.31 112 SER A O 1
ATOM 950 N N . GLN A 1 113 ? 14.780 5.396 1.134 1.00 76.62 113 GLN A N 1
ATOM 951 C CA . GLN A 1 113 ? 14.920 4.032 0.647 1.00 76.62 113 GLN A CA 1
ATOM 952 C C . GLN A 1 113 ? 15.116 4.035 -0.866 1.00 76.62 113 GLN A C 1
ATOM 954 O O . GLN A 1 113 ? 14.475 4.830 -1.557 1.00 76.62 113 GLN A O 1
ATOM 959 N N . PRO A 1 114 ? 16.013 3.184 -1.398 1.00 77.50 114 PRO A N 1
ATOM 960 C CA . PRO A 1 114 ? 16.108 3.005 -2.837 1.00 77.50 114 PRO A CA 1
ATOM 961 C C . PRO A 1 114 ? 14.786 2.450 -3.374 1.00 77.50 114 PRO A C 1
ATOM 963 O O . PRO A 1 114 ? 14.016 1.835 -2.636 1.00 77.50 114 PRO A O 1
ATOM 966 N N . VAL A 1 115 ? 14.538 2.636 -4.670 1.00 83.00 115 VAL A N 1
ATOM 967 C CA . VAL A 1 115 ? 13.384 2.028 -5.344 1.00 83.00 115 VAL A CA 1
ATOM 968 C C . VAL A 1 115 ? 13.458 0.509 -5.172 1.00 83.00 115 VAL A C 1
ATOM 970 O O . VAL A 1 115 ? 14.480 -0.107 -5.479 1.00 83.00 115 VAL A O 1
ATOM 973 N N . HIS A 1 116 ? 12.382 -0.083 -4.664 1.00 84.00 116 HIS A N 1
ATOM 974 C CA . HIS A 1 116 ? 12.257 -1.518 -4.442 1.00 84.00 116 HIS A CA 1
ATOM 975 C C . HIS A 1 116 ? 10.789 -1.949 -4.526 1.00 84.00 116 HIS A C 1
ATOM 977 O O . HIS A 1 116 ? 9.887 -1.115 -4.607 1.00 84.00 116 HIS A O 1
ATOM 983 N N . THR A 1 117 ? 10.573 -3.261 -4.503 1.00 87.12 117 THR A N 1
ATOM 984 C CA . THR A 1 117 ? 9.278 -3.872 -4.208 1.00 87.12 117 THR A CA 1
ATOM 985 C C . THR A 1 117 ? 9.358 -4.596 -2.870 1.00 87.12 117 THR A C 1
ATOM 987 O O . THR A 1 117 ? 10.404 -5.155 -2.516 1.00 87.12 117 THR A O 1
ATOM 990 N N . ASP A 1 118 ? 8.251 -4.608 -2.136 1.00 85.19 118 ASP A N 1
ATOM 991 C CA . ASP A 1 118 ? 8.170 -5.314 -0.861 1.00 85.19 118 ASP A CA 1
ATOM 992 C C . ASP A 1 118 ? 8.299 -6.821 -1.085 1.00 85.19 118 ASP A C 1
ATOM 994 O O . ASP A 1 118 ? 7.654 -7.402 -1.958 1.00 85.19 118 ASP A O 1
ATOM 998 N N . GLU A 1 119 ? 9.170 -7.456 -0.299 1.00 85.50 119 GLU A N 1
ATOM 999 C CA . GLU A 1 119 ? 9.441 -8.897 -0.356 1.00 85.50 119 GLU A CA 1
ATOM 1000 C C . GLU A 1 119 ? 9.851 -9.423 -1.748 1.00 85.50 119 GLU A C 1
ATOM 1002 O O . GLU A 1 119 ? 9.713 -10.611 -2.026 1.00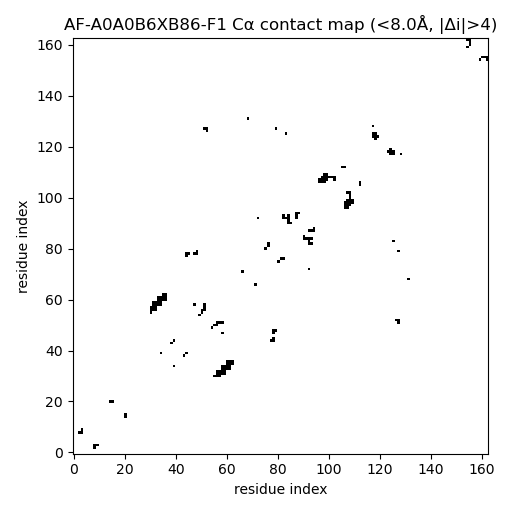 85.50 119 GLU A O 1
ATOM 1007 N N . GLY A 1 120 ? 10.432 -8.590 -2.625 1.00 83.56 120 GLY A N 1
ATOM 1008 C CA . GLY A 1 120 ? 10.853 -9.004 -3.978 1.00 83.56 120 GLY A CA 1
ATOM 1009 C C . GLY A 1 120 ? 11.870 -10.162 -4.031 1.00 83.56 120 GLY A C 1
ATOM 1010 O O . GLY A 1 120 ? 12.082 -10.761 -5.084 1.00 83.56 120 GLY A O 1
ATOM 1011 N N . HIS A 1 121 ? 12.488 -10.499 -2.897 1.00 82.38 121 HIS A N 1
ATOM 1012 C CA . HIS A 1 121 ? 13.412 -11.623 -2.734 1.00 82.38 121 HIS A CA 1
ATOM 1013 C C . HIS A 1 121 ? 12.721 -12.943 -2.338 1.00 82.38 121 HIS A C 1
ATOM 1015 O O . HIS A 1 121 ? 13.361 -13.995 -2.341 1.00 82.38 121 HIS A O 1
ATOM 1021 N N . GLU A 1 122 ? 11.435 -12.907 -1.986 1.00 84.25 122 GLU A N 1
ATOM 1022 C CA . GLU A 1 122 ? 10.674 -14.059 -1.508 1.00 84.25 122 GLU A CA 1
ATOM 1023 C C . GLU A 1 122 ? 9.947 -14.790 -2.644 1.00 84.25 122 GLU A C 1
ATOM 1025 O O . GLU A 1 122 ? 9.618 -14.226 -3.692 1.00 84.25 122 GLU A O 1
ATOM 1030 N N . LYS A 1 123 ? 9.629 -16.072 -2.406 1.00 83.25 123 LYS A N 1
ATOM 1031 C CA . LYS A 1 123 ? 8.821 -16.887 -3.337 1.00 83.25 123 LYS A CA 1
ATOM 1032 C C . LYS A 1 123 ? 7.369 -16.420 -3.420 1.00 83.25 123 LYS A C 1
ATOM 1034 O O . LYS A 1 123 ? 6.726 -16.609 -4.448 1.00 83.25 123 LYS A O 1
ATOM 1039 N N . LYS A 1 124 ? 6.837 -15.885 -2.317 1.00 82.81 124 LYS A N 1
ATOM 1040 C CA . LYS A 1 124 ? 5.467 -15.379 -2.223 1.00 82.81 124 LYS A CA 1
ATOM 1041 C C . LYS A 1 124 ? 5.510 -13.896 -1.886 1.00 82.81 124 LYS A C 1
ATOM 1043 O O . LYS A 1 124 ? 5.705 -13.524 -0.732 1.00 82.81 124 LYS A O 1
ATOM 1048 N N . GLN A 1 125 ? 5.297 -13.083 -2.906 1.00 85.00 125 GLN A N 1
ATOM 1049 C CA . GLN A 1 125 ? 5.328 -11.630 -2.809 1.00 85.00 125 GLN A CA 1
ATOM 1050 C C . GLN A 1 125 ? 3.913 -11.095 -2.543 1.00 85.00 125 GLN A C 1
ATOM 1052 O O . GLN A 1 125 ? 2.937 -11.722 -2.978 1.00 85.00 125 GLN A O 1
ATOM 1057 N N . PRO A 1 126 ? 3.767 -9.978 -1.814 1.00 88.12 126 PRO A N 1
ATOM 1058 C CA . PRO A 1 126 ? 2.484 -9.307 -1.690 1.00 88.12 126 PRO A CA 1
ATOM 1059 C C . PRO A 1 126 ? 2.046 -8.771 -3.057 1.00 88.12 126 PRO A C 1
ATOM 1061 O O . PRO A 1 126 ? 2.818 -8.138 -3.769 1.00 88.12 126 PRO A O 1
ATOM 1064 N N . SER A 1 127 ? 0.786 -9.008 -3.418 1.00 87.31 127 SER A N 1
ATOM 1065 C CA . SER A 1 127 ? 0.182 -8.389 -4.607 1.00 87.31 127 SER A CA 1
ATOM 1066 C C . SER A 1 127 ? -0.332 -6.977 -4.326 1.00 87.31 127 SER A C 1
ATOM 1068 O O . SER A 1 127 ? -0.540 -6.205 -5.253 1.00 87.31 127 SER A O 1
ATOM 1070 N N . ILE A 1 128 ? -0.569 -6.658 -3.051 1.00 91.19 128 ILE A N 1
ATOM 1071 C CA . ILE A 1 128 ? -1.135 -5.392 -2.586 1.00 91.19 128 ILE A CA 1
ATOM 1072 C C . ILE A 1 128 ? -0.378 -4.974 -1.331 1.00 91.19 128 ILE A C 1
ATOM 1074 O O . ILE A 1 128 ? -0.146 -5.794 -0.440 1.00 91.19 128 ILE A O 1
ATOM 1078 N N . LEU A 1 129 ? -0.025 -3.693 -1.268 1.00 91.69 129 LEU A N 1
ATOM 1079 C CA . LEU A 1 129 ? 0.573 -3.052 -0.106 1.00 91.69 129 LEU A CA 1
ATOM 1080 C C . LEU A 1 129 ? -0.418 -2.044 0.478 1.00 91.69 129 LEU A C 1
ATOM 1082 O O . LEU A 1 129 ? -0.995 -1.242 -0.254 1.00 91.69 129 LEU A O 1
ATOM 1086 N N . ALA A 1 130 ? -0.585 -2.064 1.798 1.00 93.50 130 ALA A N 1
ATOM 1087 C CA . ALA A 1 130 ? -1.369 -1.075 2.525 1.00 93.50 130 ALA A CA 1
ATOM 1088 C C . ALA A 1 130 ? -0.481 -0.352 3.543 1.00 93.50 130 ALA A C 1
ATOM 1090 O O . ALA A 1 130 ? 0.188 -0.989 4.357 1.00 93.50 130 ALA A O 1
ATOM 1091 N N . LEU A 1 131 ? -0.497 0.982 3.507 1.00 92.56 131 LEU A N 1
ATOM 1092 C CA . LEU A 1 131 ? 0.261 1.841 4.413 1.00 92.56 131 LEU A CA 1
ATOM 1093 C C . LEU A 1 131 ? -0.705 2.644 5.286 1.00 92.56 131 LEU A C 1
ATOM 1095 O O . LEU A 1 131 ? -1.597 3.314 4.774 1.00 92.56 131 LEU A O 1
ATOM 1099 N N . TYR A 1 132 ? -0.504 2.600 6.604 1.00 92.38 132 TYR A N 1
ATOM 1100 C CA . TYR A 1 132 ? -1.296 3.365 7.568 1.00 92.38 132 TYR A CA 1
ATOM 1101 C C . TYR A 1 132 ? -0.460 4.492 8.180 1.00 92.38 132 TYR A C 1
ATOM 1103 O O . TYR A 1 132 ? 0.525 4.243 8.885 1.00 92.38 132 TYR A O 1
ATOM 1111 N N . CYS A 1 133 ? -0.855 5.744 7.942 1.00 90.00 133 CYS A N 1
ATOM 1112 C CA . CYS A 1 133 ? -0.176 6.901 8.517 1.00 90.00 133 CYS A CA 1
ATOM 1113 C C . CYS A 1 133 ? -0.692 7.184 9.934 1.00 90.00 133 CYS A C 1
ATOM 1115 O O . CYS A 1 133 ? -1.712 7.837 10.119 1.00 90.00 133 CYS A O 1
ATOM 1117 N N . LYS A 1 134 ? 0.041 6.721 10.955 1.00 87.12 134 LYS A N 1
ATOM 1118 C CA . LYS A 1 134 ? -0.284 7.030 12.360 1.00 87.12 134 LYS A CA 1
ATOM 1119 C C . LYS A 1 134 ? 0.114 8.451 12.777 1.00 87.12 134 LYS A C 1
ATOM 1121 O O . LYS A 1 134 ? -0.458 9.018 13.703 1.00 87.12 134 LYS A O 1
ATOM 1126 N N . THR A 1 135 ? 1.164 9.003 12.178 1.00 85.50 135 THR A N 1
ATOM 1127 C CA . THR A 1 135 ? 1.694 10.322 12.539 1.00 85.50 135 THR A CA 1
ATOM 1128 C C . THR A 1 135 ? 2.265 10.970 11.293 1.00 85.50 135 THR A C 1
ATOM 1130 O O . THR A 1 135 ? 3.199 10.439 10.693 1.00 85.50 135 THR A O 1
ATOM 1133 N N . ILE A 1 136 ? 1.700 12.113 10.914 1.00 85.06 136 ILE A N 1
ATOM 1134 C CA . ILE A 1 136 ? 2.111 12.852 9.723 1.00 85.06 136 ILE A CA 1
ATOM 1135 C C . ILE A 1 136 ? 3.481 13.490 9.982 1.00 85.06 136 ILE A C 1
ATOM 1137 O O . ILE A 1 136 ? 3.713 14.099 11.031 1.00 85.06 136 ILE A O 1
ATOM 1141 N N . SER A 1 137 ? 4.401 13.350 9.026 1.00 81.25 137 SER A N 1
ATOM 1142 C CA . SER A 1 137 ? 5.684 14.049 9.090 1.00 81.25 137 SER A CA 1
ATOM 1143 C C . SER A 1 137 ? 5.497 15.539 8.806 1.00 81.25 137 SER A C 1
ATOM 1145 O O . SER A 1 137 ? 4.766 15.918 7.897 1.00 81.25 137 SER A O 1
ATOM 1147 N N . LYS A 1 138 ? 6.204 16.400 9.546 1.00 79.81 138 LYS A N 1
ATOM 1148 C CA . LYS A 1 138 ? 6.227 17.846 9.262 1.00 79.81 138 LYS A CA 1
ATOM 1149 C C . LYS A 1 138 ? 7.047 18.188 8.013 1.00 79.81 138 LYS A C 1
ATOM 1151 O O . LYS A 1 138 ? 6.806 19.219 7.399 1.00 79.81 138 LYS A O 1
ATOM 1156 N N . ILE A 1 139 ? 8.055 17.372 7.692 1.00 78.56 139 ILE A N 1
ATOM 1157 C CA . ILE A 1 139 ? 8.985 17.576 6.573 1.00 78.56 139 ILE A CA 1
ATOM 1158 C C . ILE A 1 139 ? 9.346 16.205 5.990 1.00 78.56 139 ILE A C 1
ATOM 1160 O O . ILE A 1 139 ? 9.776 15.313 6.724 1.00 78.56 139 ILE A O 1
ATOM 1164 N N . GLY A 1 140 ? 9.204 16.039 4.675 1.00 74.56 140 GLY A N 1
ATOM 1165 C CA . GLY A 1 140 ? 9.504 14.780 3.986 1.00 74.56 140 GLY A CA 1
ATOM 1166 C C . GLY A 1 140 ? 8.551 13.638 4.363 1.00 74.56 140 GLY A C 1
ATOM 1167 O O . GLY A 1 140 ? 7.445 13.876 4.836 1.00 74.56 140 GLY A O 1
ATOM 1168 N N . GLY A 1 141 ? 8.988 12.391 4.161 1.00 76.06 141 GLY A N 1
ATOM 1169 C CA . GLY A 1 141 ? 8.150 11.201 4.382 1.00 76.06 141 GLY A CA 1
ATOM 1170 C C . GLY A 1 141 ? 7.195 10.886 3.226 1.00 76.06 141 GLY A C 1
ATOM 1171 O O . GLY A 1 141 ? 6.251 10.120 3.403 1.00 76.06 141 GLY A O 1
ATOM 1172 N N . ASN A 1 142 ? 7.437 11.475 2.053 1.00 80.25 142 ASN A N 1
ATOM 1173 C CA . ASN A 1 142 ? 6.681 11.182 0.842 1.00 80.25 142 ASN A CA 1
ATOM 1174 C C . ASN A 1 142 ? 6.985 9.759 0.365 1.00 80.25 142 ASN A C 1
ATOM 1176 O O . ASN A 1 142 ? 8.143 9.337 0.359 1.00 80.25 142 ASN A O 1
ATOM 1180 N N . ASN A 1 143 ? 5.949 9.053 -0.082 1.00 81.06 143 ASN A N 1
ATOM 1181 C CA . ASN A 1 143 ? 6.110 7.810 -0.827 1.00 81.06 143 ASN A CA 1
ATOM 1182 C C . ASN A 1 143 ? 6.125 8.136 -2.319 1.00 81.06 143 ASN A C 1
ATOM 1184 O O . ASN A 1 143 ? 5.269 8.876 -2.801 1.00 81.06 143 ASN A O 1
ATOM 1188 N N . ILE A 1 144 ? 7.103 7.584 -3.031 1.00 80.75 144 ILE A N 1
ATOM 1189 C CA . ILE A 1 144 ? 7.248 7.740 -4.477 1.00 80.75 144 ILE A CA 1
ATOM 1190 C C . ILE A 1 144 ? 6.925 6.389 -5.094 1.00 80.75 144 ILE A C 1
ATOM 1192 O O . ILE A 1 144 ? 7.583 5.393 -4.791 1.00 80.75 144 ILE A O 1
ATO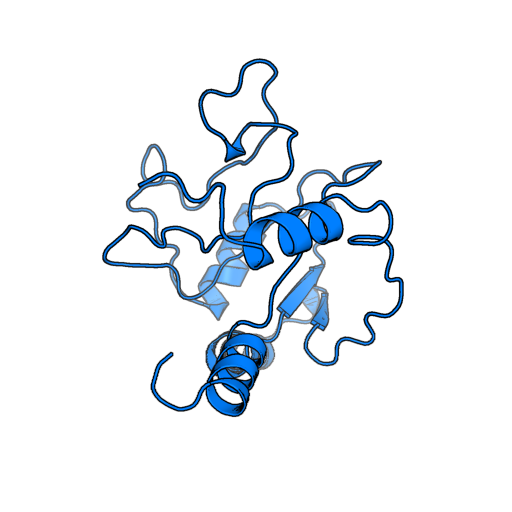M 1196 N N . PHE A 1 145 ? 5.924 6.365 -5.964 1.00 80.88 145 PHE A N 1
ATOM 1197 C CA . PHE A 1 145 ? 5.543 5.174 -6.709 1.00 80.88 145 PHE A CA 1
ATOM 1198 C C . PHE A 1 145 ? 6.036 5.301 -8.142 1.00 80.88 145 PHE A C 1
ATOM 1200 O O . PHE A 1 145 ? 6.005 6.380 -8.731 1.00 80.88 145 PHE A O 1
ATOM 1207 N N . VAL A 1 146 ? 6.503 4.188 -8.694 1.00 80.00 146 VAL A N 1
ATOM 1208 C CA . VAL A 1 146 ? 7.066 4.134 -10.039 1.00 80.00 146 VAL A CA 1
ATOM 1209 C C . VAL A 1 146 ? 6.208 3.205 -10.887 1.00 80.00 146 VAL A C 1
ATOM 1211 O O . VAL A 1 146 ? 6.035 2.038 -10.540 1.00 80.00 146 VAL A O 1
ATOM 1214 N N . ASP A 1 147 ? 5.694 3.709 -12.012 1.00 78.06 147 ASP A N 1
ATOM 1215 C CA . ASP A 1 147 ? 4.951 2.899 -12.981 1.00 78.06 147 ASP A CA 1
ATOM 1216 C C . ASP A 1 147 ? 5.913 1.994 -13.765 1.00 78.06 147 ASP A C 1
ATOM 1218 O O . ASP A 1 147 ? 6.496 2.362 -14.793 1.00 78.06 147 ASP A O 1
ATOM 1222 N N . THR A 1 148 ? 6.081 0.776 -13.257 1.00 81.31 148 THR A N 1
ATOM 1223 C CA . THR A 1 148 ? 6.968 -0.231 -13.842 1.00 81.31 148 THR A CA 1
ATOM 1224 C C . THR A 1 148 ? 6.509 -0.686 -15.225 1.00 81.31 148 THR A C 1
ATOM 1226 O O . THR A 1 148 ? 7.358 -1.030 -16.048 1.00 81.31 148 THR A O 1
ATOM 1229 N N . LYS A 1 149 ? 5.205 -0.636 -15.532 1.00 79.94 149 LYS A N 1
ATOM 1230 C CA . LYS A 1 149 ? 4.667 -0.991 -16.853 1.00 79.94 149 LYS A CA 1
ATOM 1231 C C . LYS A 1 149 ? 5.086 0.040 -17.892 1.00 79.94 149 LYS A C 1
ATOM 1233 O O . LYS A 1 149 ? 5.548 -0.335 -18.970 1.00 79.94 149 LYS A O 1
ATOM 1238 N N . SER A 1 150 ? 4.973 1.325 -17.566 1.00 76.44 150 SER A N 1
ATOM 1239 C CA . SER A 1 150 ? 5.438 2.402 -18.445 1.00 76.44 150 SER A CA 1
ATOM 1240 C C . SER A 1 150 ? 6.948 2.332 -18.678 1.00 76.44 150 SER A C 1
ATOM 1242 O O . SER A 1 150 ? 7.393 2.448 -19.822 1.00 76.44 150 SER A O 1
ATOM 1244 N N . ILE A 1 151 ? 7.736 2.049 -17.633 1.00 80.12 151 ILE A N 1
ATOM 1245 C CA . ILE A 1 151 ? 9.186 1.836 -17.774 1.00 80.12 151 ILE A CA 1
ATOM 1246 C C . ILE A 1 151 ? 9.480 0.636 -18.674 1.00 80.12 151 ILE A C 1
ATOM 1248 O O . ILE A 1 151 ? 10.280 0.751 -19.601 1.00 80.12 151 ILE A O 1
ATOM 1252 N N . TYR A 1 152 ? 8.832 -0.504 -18.435 1.00 81.50 152 TYR A N 1
ATOM 1253 C CA . TYR A 1 152 ? 9.038 -1.710 -19.232 1.00 81.50 152 TYR A CA 1
ATOM 1254 C C . TYR A 1 152 ? 8.714 -1.472 -20.711 1.00 81.50 152 TYR A C 1
ATOM 1256 O O . TYR A 1 152 ? 9.531 -1.777 -21.578 1.00 81.50 152 TYR A O 1
ATOM 1264 N N . ASN A 1 153 ? 7.574 -0.840 -21.005 1.00 79.75 153 ASN A N 1
ATOM 1265 C CA . ASN A 1 153 ? 7.179 -0.494 -22.370 1.00 79.75 153 ASN A CA 1
ATOM 1266 C C . ASN A 1 153 ? 8.176 0.463 -23.031 1.00 79.75 153 ASN A C 1
ATOM 1268 O O . ASN A 1 153 ? 8.519 0.286 -24.198 1.00 79.75 153 ASN A O 1
ATOM 1272 N N . PHE A 1 154 ? 8.670 1.462 -22.297 1.00 80.00 154 PHE A N 1
ATOM 1273 C CA . PHE A 1 154 ? 9.707 2.359 -22.797 1.00 80.00 154 PHE A CA 1
ATOM 1274 C C . PHE A 1 154 ? 10.986 1.597 -23.161 1.00 80.00 154 PHE A C 1
ATOM 1276 O O . PHE A 1 154 ? 11.529 1.793 -24.250 1.00 80.00 154 PHE A O 1
ATOM 1283 N N . LEU A 1 155 ? 11.458 0.712 -22.276 1.00 80.44 155 LEU A N 1
ATOM 1284 C CA . LEU A 1 155 ? 12.653 -0.092 -22.518 1.00 80.44 155 LEU A CA 1
ATOM 1285 C C . LEU A 1 155 ? 12.464 -1.007 -23.730 1.00 80.44 155 LEU A C 1
ATOM 1287 O O . LEU A 1 155 ? 13.329 -1.031 -24.604 1.00 80.44 155 LEU A O 1
ATOM 1291 N N . LEU A 1 156 ? 11.327 -1.699 -23.817 1.00 85.62 156 LEU A N 1
ATOM 1292 C CA . LEU A 1 156 ? 10.993 -2.579 -24.935 1.00 85.62 156 LEU A CA 1
ATOM 1293 C C . LEU A 1 156 ? 10.940 -1.806 -26.260 1.00 85.62 156 LEU A C 1
ATOM 1295 O O . LEU A 1 156 ? 11.516 -2.244 -27.252 1.00 85.62 156 LEU A O 1
ATOM 1299 N N . ASN A 1 157 ? 10.318 -0.626 -26.274 1.00 80.56 157 ASN A N 1
ATOM 1300 C CA . ASN A 1 157 ? 10.255 0.229 -27.462 1.00 80.56 157 ASN A CA 1
ATOM 1301 C C . ASN A 1 157 ? 11.639 0.740 -27.883 1.00 80.56 157 ASN A C 1
ATOM 1303 O O . ASN A 1 157 ? 11.922 0.852 -29.073 1.00 80.56 157 ASN A O 1
ATOM 1307 N N . LYS A 1 158 ? 12.506 1.060 -26.916 1.00 81.94 158 LYS A N 1
ATOM 1308 C CA . LYS A 1 158 ? 13.832 1.630 -27.182 1.00 81.94 158 LYS A CA 1
ATOM 1309 C C . LYS A 1 158 ? 14.871 0.580 -27.576 1.00 81.94 158 LYS A C 1
ATOM 1311 O O . LYS A 1 158 ? 15.729 0.860 -28.410 1.00 81.94 158 LYS A O 1
ATOM 1316 N N . TYR A 1 159 ? 14.823 -0.601 -26.965 1.00 83.56 159 TYR A N 1
ATOM 1317 C CA . TYR A 1 159 ? 15.873 -1.620 -27.072 1.00 83.56 159 TYR A CA 1
ATOM 1318 C C . TYR A 1 159 ? 15.395 -2.946 -27.696 1.00 83.56 159 TYR A C 1
ATOM 1320 O O . TYR A 1 159 ? 16.214 -3.837 -27.940 1.00 83.56 159 TYR A O 1
ATOM 1328 N N . GLY A 1 160 ? 14.102 -3.078 -28.008 1.00 82.62 160 GLY A N 1
ATOM 1329 C CA . GLY A 1 160 ? 13.490 -4.304 -28.528 1.00 82.62 160 GLY A CA 1
ATOM 1330 C C . GLY A 1 160 ? 13.445 -5.427 -27.487 1.00 82.62 160 GLY A C 1
ATOM 1331 O O . GLY A 1 160 ? 13.652 -5.202 -26.301 1.00 82.62 160 GLY A O 1
ATOM 1332 N N . TYR A 1 161 ? 13.243 -6.672 -27.930 1.00 79.31 161 TYR A N 1
ATOM 1333 C CA . TYR A 1 161 ? 13.178 -7.873 -27.071 1.00 79.31 161 TYR A CA 1
ATOM 1334 C C . TYR A 1 161 ? 14.504 -8.273 -26.389 1.00 79.31 161 TYR A C 1
ATOM 1336 O O . TYR A 1 161 ? 14.657 -9.404 -25.938 1.00 79.31 161 TYR A O 1
ATOM 1344 N N . LYS A 1 162 ? 15.499 -7.382 -26.359 1.00 65.25 162 LYS A N 1
ATOM 1345 C CA . LYS A 1 162 ? 16.762 -7.580 -25.629 1.00 65.25 162 LYS A CA 1
ATOM 1346 C C . LYS A 1 162 ? 16.666 -7.143 -24.157 1.00 65.25 162 LYS A C 1
ATOM 1348 O O . LYS A 1 162 ? 17.686 -7.165 -23.471 1.00 65.25 162 LYS A O 1
ATOM 1353 N N . VAL A 1 163 ? 15.479 -6.709 -23.727 1.00 52.09 163 VAL A N 1
ATOM 1354 C CA . VAL A 1 163 ? 15.114 -6.316 -22.356 1.00 52.09 163 VAL A CA 1
ATOM 1355 C C . VAL A 1 163 ? 14.527 -7.505 -21.614 1.00 52.09 163 VAL A C 1
ATOM 1357 O O . VAL A 1 163 ? 13.671 -8.191 -22.216 1.00 52.09 163 VAL A O 1
#

pLDDT: mean 79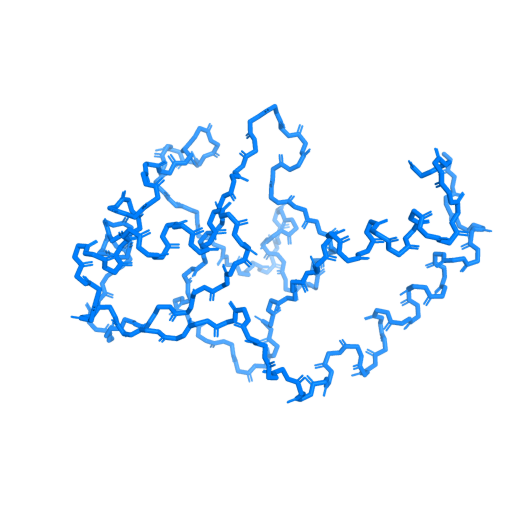.57, std 15.65, range [36.09, 97.69]

Sequence (163 aa):
MTYKNFVLFNDIKEIINSKEYNSDITCNNNIINYIHKNKITKNIKDEIYYKVSLNGDIYIIEFNEEDTIDEAVILLEGIFGYPLTYKNRNNKKYEVIKNSKNPKWFFESNYSQPVHTDEGHEKKQPSILALYCKTISKIGGNNIFVDTKSIYNFLLNKYGYKV

Secondary structure (DSSP, 8-state):
--GGG-HHHHHHHHHHTSSSTT-------TTEEEEEGGG--HHHHHHHHHIIIII--EEEEE--TT--HHHHHHHHHHHH-S---TTSGGG-SS------SS-SSGGGSSSPPPS--TTTTSSS--S------SS--SS--------HHHHHHHHHHHHGGG-

Nearest PDB structures (foldseek):
  8r2o-assembly2_B  TM=2.606E-01  e=8.058E+00  Homo sapiens
  6ybj-assembly1_A  TM=2.707E-01  e=9.132E+00  Escherichia coli O157:H7

Solvent-accessible surface area (backbone atoms only — not comparable to full-atom values): 10830 Å² total; per-residue (Å²): 134,81,75,85,78,45,67,68,58,55,54,52,49,52,48,67,70,36,84,62,66,81,58,76,85,80,71,89,48,90,47,61,44,81,45,51,57,92,73,63,45,74,72,48,30,55,50,50,35,50,39,37,74,73,72,65,33,44,76,50,72,44,74,61,91,86,60,51,70,66,57,53,50,53,52,45,34,72,43,75,43,81,68,88,24,92,81,36,80,90,59,30,84,70,82,85,82,51,74,40,100,76,48,91,46,78,78,21,36,89,64,88,74,76,94,79,63,73,56,73,89,49,97,78,52,71,91,72,87,86,84,81,86,88,70,84,64,94,71,70,87,79,86,85,83,77,66,60,67,61,50,50,52,50,46,35,73,75,61,37,92,81,106